Protein AF-A0A6G1U2V6-F1 (afdb_monomer_lite)

Organism: NCBI:txid165179

Secondary structure (DSSP, 8-state):
--HHHHHHHHHHHHHHHS---GGGTTTS--STTSTTEEEEEE-TTS-EEEEEETTS-EEEEEE-TTS-EEEEEEESSSEEEEEEETTEEEETTEEEEEEETTEEEEEETTEEEEEEPP--

Structure (mmCIF, N/CA/C/O backbone):
data_AF-A0A6G1U2V6-F1
#
_entry.id   AF-A0A6G1U2V6-F1
#
loop_
_atom_site.group_PDB
_atom_site.id
_atom_site.type_symbol
_atom_site.label_atom_id
_atom_site.label_alt_id
_atom_site.label_comp_id
_atom_site.label_asym_id
_atom_site.label_entity_id
_atom_site.label_seq_id
_atom_site.pdbx_PDB_ins_code
_atom_site.Cartn_x
_a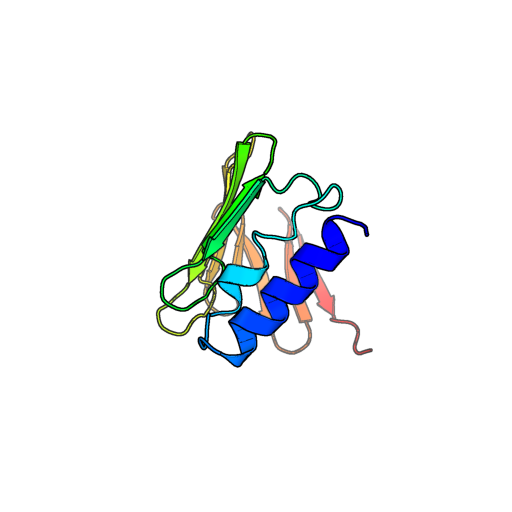tom_site.Cartn_y
_atom_site.Cartn_z
_atom_site.occupancy
_atom_site.B_iso_or_equiv
_atom_site.auth_seq_id
_atom_site.auth_comp_id
_atom_site.auth_asym_id
_atom_site.auth_atom_id
_atom_site.pdbx_PDB_model_num
ATOM 1 N N . MET A 1 1 ? -3.985 15.380 37.272 1.00 48.72 1 MET A N 1
ATOM 2 C CA . MET A 1 1 ? -4.027 14.083 36.556 1.00 48.72 1 MET A CA 1
ATOM 3 C C . MET A 1 1 ? -4.102 14.370 35.071 1.00 48.72 1 MET A C 1
ATOM 5 O O . MET A 1 1 ? -5.099 14.929 34.634 1.00 48.72 1 MET A O 1
ATOM 9 N N . ASN A 1 2 ? -3.036 14.073 34.329 1.00 47.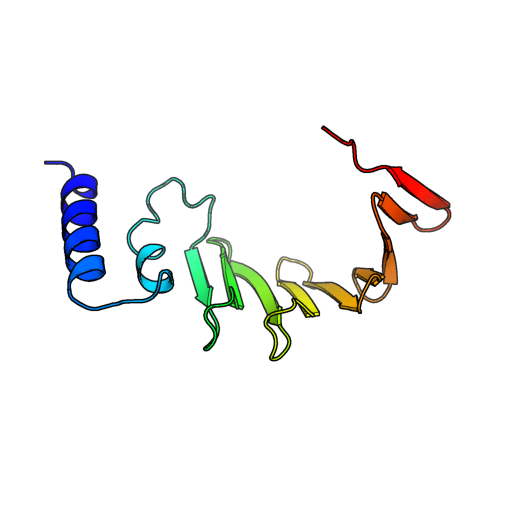78 2 ASN A N 1
ATOM 10 C CA . ASN A 1 2 ? -2.933 14.409 32.907 1.00 47.78 2 ASN A CA 1
ATOM 11 C C . ASN A 1 2 ? -4.068 13.738 32.123 1.00 47.78 2 ASN A C 1
ATOM 13 O O . ASN A 1 2 ? -4.366 12.565 32.360 1.00 47.78 2 ASN A O 1
ATOM 17 N N . ASN A 1 3 ? -4.700 14.471 31.202 1.00 51.81 3 ASN A N 1
ATOM 18 C CA . ASN A 1 3 ? -5.825 13.974 30.400 1.00 51.81 3 ASN A CA 1
ATOM 19 C C . ASN A 1 3 ? -5.501 12.645 29.690 1.00 51.81 3 ASN A C 1
ATOM 21 O O . ASN A 1 3 ? -6.370 11.783 29.591 1.00 51.81 3 ASN A O 1
ATOM 25 N N . CYS A 1 4 ? -4.239 12.424 29.308 1.00 42.94 4 CYS A N 1
ATOM 26 C CA . CYS A 1 4 ? -3.765 11.172 28.713 1.00 42.94 4 CYS A CA 1
ATOM 27 C C . CYS A 1 4 ? -3.895 9.962 29.659 1.00 42.94 4 CYS A C 1
ATOM 29 O O . CYS A 1 4 ? -4.239 8.870 29.217 1.00 42.94 4 CYS A O 1
ATOM 31 N N . ILE A 1 5 ? -3.702 10.148 30.972 1.00 51.00 5 ILE A N 1
ATOM 32 C CA . ILE A 1 5 ? -3.798 9.059 31.960 1.00 51.00 5 ILE A CA 1
ATOM 33 C C . ILE A 1 5 ? -5.262 8.628 32.126 1.00 51.00 5 ILE A C 1
ATOM 35 O O . ILE A 1 5 ? -5.552 7.437 32.137 1.00 51.00 5 ILE A O 1
ATOM 39 N N . ARG A 1 6 ? -6.213 9.575 32.171 1.00 57.09 6 ARG A N 1
ATOM 40 C CA . ARG A 1 6 ? -7.652 9.250 32.266 1.00 57.09 6 ARG A CA 1
ATOM 41 C C . ARG A 1 6 ? -8.171 8.532 31.013 1.00 57.0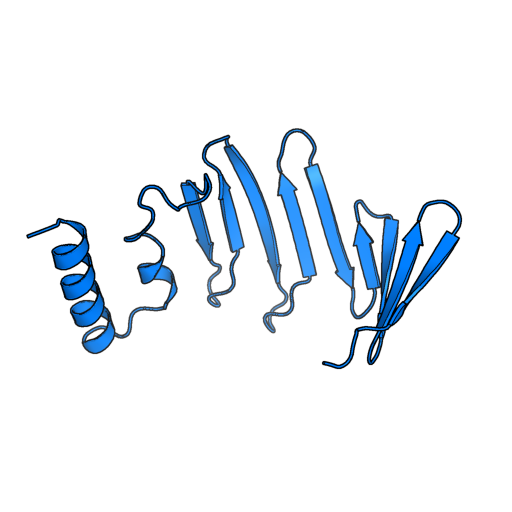9 6 ARG A C 1
ATOM 43 O O . ARG A 1 6 ? -8.972 7.612 31.148 1.00 57.09 6 ARG A O 1
ATOM 50 N N . LYS A 1 7 ? -7.685 8.903 29.820 1.00 53.69 7 LYS A N 1
ATOM 51 C CA . LYS A 1 7 ? -8.014 8.230 28.549 1.00 53.69 7 LYS A CA 1
ATOM 52 C C . LYS A 1 7 ? -7.519 6.776 28.516 1.00 53.69 7 LYS A C 1
ATOM 54 O O . LYS A 1 7 ? -8.262 5.893 28.098 1.00 53.69 7 LYS A O 1
ATOM 59 N N . ALA A 1 8 ? -6.310 6.513 29.019 1.00 50.91 8 ALA A N 1
ATOM 60 C CA . ALA A 1 8 ? -5.732 5.167 29.052 1.00 50.91 8 ALA A CA 1
ATOM 61 C C . ALA A 1 8 ? -6.540 4.186 29.926 1.00 50.91 8 ALA A C 1
ATOM 63 O O . ALA A 1 8 ? -6.787 3.053 29.514 1.00 50.91 8 ALA A O 1
ATOM 64 N N . PHE A 1 9 ? -7.023 4.628 31.093 1.00 60.03 9 PHE A N 1
ATOM 65 C CA . PHE A 1 9 ? -7.820 3.782 31.994 1.00 60.03 9 PHE A CA 1
ATOM 66 C C . PHE A 1 9 ? -9.198 3.408 31.426 1.00 60.03 9 PHE A C 1
ATOM 68 O O . PHE A 1 9 ? -9.633 2.268 31.579 1.00 60.03 9 PHE A O 1
ATOM 75 N N . ILE A 1 10 ? -9.866 4.332 30.729 1.00 60.38 10 ILE A N 1
ATOM 76 C CA . ILE A 1 10 ? -11.156 4.068 30.061 1.00 60.38 10 ILE A CA 1
ATOM 77 C C . ILE A 1 10 ? -10.983 3.034 28.936 1.00 60.38 10 ILE A C 1
ATOM 79 O O . ILE A 1 10 ? -11.836 2.171 28.741 1.00 60.38 10 ILE A O 1
ATOM 83 N N . CYS A 1 11 ? -9.847 3.081 28.238 1.00 50.84 11 CYS A N 1
ATOM 84 C CA . CYS A 1 11 ? -9.517 2.175 27.143 1.00 50.84 11 CYS A CA 1
ATOM 85 C C . CYS A 1 11 ? -9.353 0.718 27.615 1.00 50.84 11 CYS A C 1
ATOM 87 O O . CYS A 1 11 ? -9.961 -0.196 27.063 1.00 50.84 11 CYS A O 1
ATOM 89 N N . ILE A 1 12 ? -8.595 0.511 28.698 1.00 56.34 12 ILE A N 1
ATOM 90 C CA . ILE A 1 12 ? -8.355 -0.814 29.300 1.00 56.34 12 ILE A CA 1
ATOM 91 C C . ILE A 1 12 ? -9.665 -1.437 29.814 1.00 56.34 12 ILE A C 1
ATOM 93 O O . ILE A 1 12 ? -9.884 -2.644 29.680 1.00 56.34 12 ILE A O 1
ATOM 97 N N . TYR A 1 13 ? -10.564 -0.612 30.359 1.00 59.62 13 TYR A N 1
ATOM 98 C CA . TYR A 1 13 ? -11.884 -1.048 30.814 1.00 59.62 13 TYR A CA 1
ATOM 99 C C . TYR A 1 13 ? -12.762 -1.543 29.653 1.00 59.62 13 TYR A C 1
ATOM 101 O O . TYR A 1 13 ? -13.355 -2.614 29.750 1.00 59.62 13 TYR A O 1
ATOM 109 N N . LEU A 1 14 ? -12.793 -0.825 28.525 1.00 54.50 14 LEU A N 1
ATOM 110 C CA . LEU A 1 14 ? -13.589 -1.200 27.348 1.00 54.50 14 LEU A CA 1
ATOM 111 C C . LEU A 1 14 ? -13.060 -2.460 26.632 1.00 54.50 14 LEU A C 1
ATOM 113 O O . LEU A 1 14 ? -13.856 -3.253 26.127 1.00 54.50 14 LEU A O 1
ATOM 117 N N . MET A 1 15 ? -11.739 -2.686 26.634 1.00 56.06 15 MET A N 1
ATOM 118 C CA . MET A 1 15 ? -11.105 -3.880 26.044 1.00 56.06 15 MET A CA 1
ATOM 119 C C . MET A 1 15 ? -11.461 -5.179 26.771 1.00 56.06 15 MET A C 1
ATOM 121 O O . MET A 1 15 ? -11.589 -6.227 26.144 1.00 56.06 15 MET A O 1
ATOM 125 N N . THR A 1 16 ? -11.596 -5.121 28.094 1.00 53.22 16 THR A N 1
ATOM 126 C CA . THR A 1 16 ? -11.770 -6.316 28.933 1.00 53.22 16 THR A CA 1
ATOM 127 C C . THR A 1 16 ? -13.233 -6.693 29.146 1.00 53.22 16 THR A C 1
ATOM 129 O O . THR A 1 16 ? -13.514 -7.830 29.510 1.00 53.22 16 THR A O 1
ATOM 132 N N . THR A 1 17 ? -14.167 -5.770 28.888 1.00 54.19 17 THR A N 1
ATOM 133 C CA . THR A 1 17 ? -15.599 -5.959 29.173 1.00 54.19 17 THR A CA 1
ATOM 134 C C . THR A 1 17 ? -16.486 -6.092 27.931 1.00 54.19 17 THR A C 1
ATOM 136 O O . THR A 1 17 ? -17.538 -6.715 28.035 1.00 54.19 17 THR A O 1
ATOM 139 N N . TYR A 1 18 ? -16.079 -5.573 26.760 1.00 56.72 18 TYR A N 1
ATOM 140 C CA . TYR A 1 18 ? -16.954 -5.498 25.572 1.00 56.72 18 TYR A CA 1
ATOM 141 C C . TYR A 1 18 ? -16.401 -6.137 24.283 1.00 56.72 18 TYR A C 1
ATOM 143 O O . TYR A 1 18 ? -17.051 -6.034 23.246 1.00 56.72 18 TYR A O 1
ATOM 151 N N . SER A 1 19 ? -15.227 -6.786 24.309 1.00 52.25 19 SER A N 1
ATOM 152 C CA . SER A 1 19 ? -14.635 -7.465 23.132 1.00 52.25 19 SER A CA 1
ATOM 153 C C . SER A 1 19 ? -14.562 -6.588 21.866 1.00 52.25 19 SER A C 1
ATOM 155 O O . SER A 1 19 ? -14.848 -7.038 20.759 1.00 52.25 19 SER A O 1
ATOM 157 N N . ILE A 1 20 ? -14.199 -5.312 22.018 1.00 52.94 20 ILE A N 1
ATOM 158 C CA . ILE A 1 20 ? -14.111 -4.359 20.902 1.00 52.94 20 ILE A CA 1
ATOM 159 C C . ILE A 1 20 ? -12.802 -4.580 20.111 1.00 52.94 20 ILE A C 1
ATOM 161 O O . ILE A 1 20 ? -11.735 -4.729 20.705 1.00 52.94 20 ILE A O 1
ATOM 165 N N . SER A 1 21 ? -12.881 -4.575 18.770 1.00 54.62 21 SER A N 1
ATOM 166 C CA . SER A 1 21 ? -11.744 -4.704 17.832 1.00 54.62 21 SER A CA 1
ATOM 167 C C . SER A 1 21 ? -10.658 -3.628 18.041 1.00 54.62 21 SER A C 1
ATOM 169 O O . SER A 1 21 ? -10.958 -2.470 18.348 1.00 54.62 21 SER A O 1
ATOM 171 N N . LEU A 1 22 ? -9.388 -3.997 17.791 1.00 49.03 22 LEU A N 1
ATOM 172 C CA . LEU A 1 22 ? -8.174 -3.156 17.867 1.00 49.03 22 LEU A CA 1
ATOM 173 C C . LEU A 1 22 ? -8.305 -1.811 17.104 1.00 49.03 22 LEU A C 1
ATOM 175 O O . LEU A 1 22 ? -7.631 -0.833 17.431 1.00 49.03 22 LEU A O 1
ATOM 179 N N . LYS A 1 23 ? -9.233 -1.736 16.139 1.00 52.44 23 LYS A N 1
ATOM 180 C CA . LYS A 1 23 ? -9.681 -0.534 15.411 1.00 52.44 23 LYS A CA 1
ATOM 181 C C . LYS A 1 23 ? -10.133 0.638 16.274 1.00 52.44 23 LYS A C 1
ATOM 183 O O . LYS A 1 23 ? -9.921 1.787 15.893 1.00 52.44 23 LYS A O 1
ATOM 188 N N . ALA A 1 24 ? -10.796 0.374 17.399 1.00 44.94 24 ALA A N 1
ATOM 189 C CA . ALA A 1 24 ? -11.381 1.427 18.233 1.00 44.94 24 ALA A CA 1
ATOM 190 C C . ALA A 1 24 ? -10.328 2.158 19.088 1.00 44.94 24 ALA A C 1
ATOM 192 O O . ALA A 1 24 ? -10.586 3.240 19.615 1.00 44.94 24 ALA A O 1
ATOM 193 N N . LEU A 1 25 ? -9.127 1.579 19.196 1.00 48.84 25 LEU A N 1
ATOM 194 C CA . LEU A 1 25 ? -8.034 2.049 20.043 1.00 48.84 25 LEU A CA 1
ATOM 195 C C . LEU A 1 25 ? -7.230 3.193 19.401 1.00 48.84 25 LEU A C 1
ATOM 197 O O . LEU A 1 25 ? -6.830 4.135 20.085 1.00 48.84 25 LEU A O 1
ATOM 201 N N . ASN A 1 26 ? -7.025 3.145 18.080 1.00 51.75 26 ASN A N 1
ATOM 202 C CA . ASN A 1 26 ? -6.148 4.090 17.374 1.00 51.75 26 ASN A CA 1
ATOM 203 C C . ASN A 1 26 ? -6.713 5.520 17.275 1.00 51.75 26 ASN A C 1
ATOM 205 O O . ASN A 1 26 ? -5.961 6.458 17.034 1.00 51.75 26 ASN A O 1
ATOM 209 N N . TYR A 1 27 ? -8.014 5.716 17.511 1.00 48.00 27 TYR A N 1
ATOM 210 C CA . TYR A 1 27 ? -8.680 7.022 17.402 1.00 48.00 27 TYR A CA 1
ATOM 211 C C . TYR A 1 27 ? -8.607 7.873 18.684 1.00 48.00 27 TYR A C 1
ATOM 213 O O . TYR A 1 27 ? -8.806 9.084 18.635 1.00 48.00 27 TYR A O 1
ATOM 221 N N . CYS A 1 28 ? -8.319 7.273 19.846 1.00 46.50 28 CYS A N 1
ATOM 222 C CA . CYS A 1 28 ? -8.284 8.005 21.122 1.00 46.50 28 CYS A CA 1
ATOM 223 C C . CYS A 1 28 ? -6.908 8.648 21.421 1.00 46.50 28 CYS A C 1
ATOM 225 O O . CYS A 1 28 ? -6.806 9.497 22.310 1.00 46.50 28 CYS A O 1
ATOM 227 N N . PHE A 1 29 ? -5.871 8.247 20.667 1.00 50.69 29 PHE A N 1
ATOM 228 C CA . PHE A 1 29 ? -4.443 8.501 20.921 1.00 50.69 29 PHE A CA 1
ATOM 229 C C . PHE A 1 29 ? -3.724 9.359 19.863 1.00 50.69 29 PHE A C 1
ATOM 231 O O . PHE A 1 29 ? -2.504 9.506 19.944 1.00 50.69 29 PHE A O 1
ATOM 238 N N . LEU A 1 30 ? -4.431 9.950 18.891 1.00 53.72 30 LEU A N 1
ATOM 239 C CA . LEU A 1 30 ? -3.844 10.970 18.008 1.00 53.72 30 LEU A CA 1
ATOM 240 C C . LEU A 1 30 ? -3.669 12.293 18.787 1.00 53.72 30 LEU A C 1
ATOM 242 O O . LEU A 1 30 ? -4.372 13.270 18.550 1.00 53.72 30 LEU A O 1
ATOM 246 N N . ASP A 1 31 ? -2.751 12.289 19.755 1.00 54.97 31 ASP A N 1
ATOM 247 C CA . ASP A 1 31 ? -2.101 13.489 20.292 1.00 54.97 31 ASP A CA 1
ATOM 248 C C . ASP A 1 31 ? -0.953 13.905 19.316 1.00 54.97 31 ASP A C 1
ATOM 250 O O . ASP A 1 31 ? -0.761 13.252 18.285 1.00 54.97 31 ASP A O 1
ATOM 254 N N . ASP A 1 32 ? -0.184 14.969 19.614 1.00 48.59 32 ASP A N 1
ATOM 255 C CA . ASP A 1 32 ? 0.832 15.676 18.771 1.00 48.59 32 ASP A CA 1
ATOM 256 C C . ASP A 1 32 ? 1.886 14.812 18.017 1.00 48.59 32 ASP A C 1
ATOM 258 O O . ASP A 1 32 ? 2.699 15.317 17.244 1.00 48.59 32 ASP A O 1
ATOM 262 N N . PHE A 1 33 ? 1.883 13.492 18.207 1.00 51.91 33 PHE A N 1
ATOM 263 C CA . PHE A 1 33 ? 2.757 12.512 17.558 1.00 51.91 33 PHE A CA 1
ATOM 264 C C . PHE A 1 33 ? 2.141 11.805 16.344 1.00 51.91 33 PHE A C 1
ATOM 266 O O . PHE A 1 33 ? 2.760 10.895 15.787 1.00 51.91 33 PHE A O 1
ATOM 273 N N . SER A 1 34 ? 0.956 12.220 15.890 1.00 61.06 34 SER A N 1
ATOM 274 C CA . SER A 1 34 ? 0.267 11.619 14.739 1.00 61.06 34 SER A CA 1
ATOM 275 C C . SER A 1 34 ? 1.037 11.707 13.411 1.00 61.06 34 SER A C 1
ATOM 277 O O . SER A 1 34 ? 0.558 11.189 12.409 1.00 61.06 34 SER A O 1
ATOM 279 N N . LYS A 1 35 ? 2.220 12.345 13.359 1.00 64.00 35 LYS A N 1
ATOM 280 C CA . LYS A 1 35 ? 3.014 12.578 12.132 1.00 64.00 35 LYS A CA 1
ATOM 281 C C . LYS A 1 35 ? 2.168 13.171 10.997 1.00 64.00 35 LYS A C 1
ATOM 283 O O . LYS A 1 35 ? 2.370 12.865 9.825 1.00 64.00 35 LYS A O 1
ATOM 288 N N . GLY A 1 36 ? 1.195 14.005 11.360 1.00 71.12 36 GLY A N 1
ATOM 289 C CA . GLY A 1 36 ? 0.265 14.600 10.412 1.00 71.12 36 GLY A CA 1
ATOM 290 C C . GLY A 1 36 ? -0.820 13.650 9.909 1.00 71.12 36 GLY A C 1
ATOM 291 O O . GLY A 1 36 ? -1.385 13.932 8.862 1.00 71.12 36 GLY A O 1
ATOM 292 N N . ILE A 1 37 ? -1.117 12.545 10.597 1.00 78.00 37 ILE A N 1
ATOM 293 C CA . ILE A 1 37 ? -2.252 11.661 10.299 1.00 78.00 37 ILE A CA 1
ATOM 294 C C . ILE A 1 37 ? -3.500 12.211 10.991 1.00 78.00 37 ILE A C 1
ATOM 296 O O . ILE A 1 37 ? -3.532 12.356 12.213 1.00 78.00 37 ILE A O 1
ATOM 300 N N . SER A 1 38 ? -4.533 12.489 10.200 1.00 80.06 38 SER A N 1
ATOM 301 C CA . SER A 1 38 ? -5.833 12.966 10.676 1.00 80.06 38 SER A CA 1
ATOM 302 C C . SER A 1 38 ? -6.814 11.823 10.918 1.00 80.06 38 SER A C 1
ATOM 304 O O . SER A 1 38 ? -7.675 11.924 11.790 1.00 80.06 38 SER A O 1
ATOM 306 N N . LYS A 1 39 ? -6.713 10.738 10.139 1.00 78.19 39 LYS A N 1
ATOM 307 C CA . LYS A 1 39 ? -7.668 9.627 10.191 1.00 78.19 39 LYS A CA 1
ATOM 308 C C . LYS A 1 39 ? -7.040 8.314 9.750 1.00 78.19 39 LYS A C 1
ATOM 310 O O . LYS A 1 39 ? -6.266 8.284 8.798 1.00 78.19 39 LYS A O 1
ATOM 315 N N . ILE A 1 40 ? -7.453 7.227 10.391 1.00 77.38 40 ILE A N 1
ATOM 316 C CA . ILE A 1 40 ? -7.172 5.856 9.965 1.00 77.38 40 ILE A CA 1
ATOM 317 C C . ILE A 1 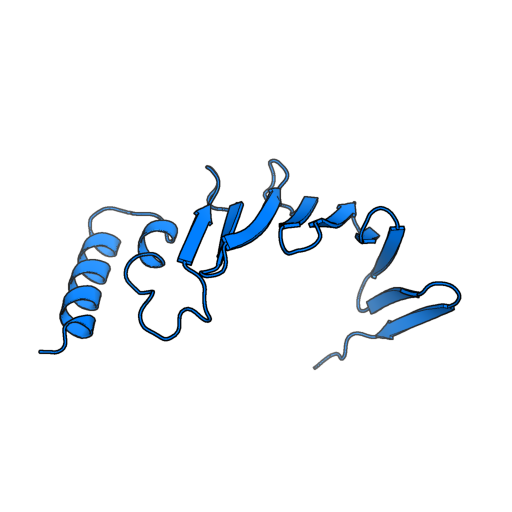40 ? -8.505 5.114 9.874 1.00 77.38 40 ILE A C 1
ATOM 319 O O . ILE A 1 40 ? -9.342 5.217 10.771 1.00 77.38 40 ILE A O 1
ATOM 323 N N . GLU A 1 41 ? -8.712 4.404 8.774 1.00 81.50 41 GLU A N 1
ATOM 324 C CA . GLU A 1 41 ? -9.923 3.656 8.459 1.00 81.50 41 GLU A CA 1
ATOM 325 C C . GLU A 1 41 ? -9.573 2.196 8.190 1.00 81.50 41 GLU A C 1
ATOM 327 O O . GLU A 1 41 ? -8.467 1.870 7.755 1.00 81.50 41 GLU A O 1
ATOM 332 N N . TYR A 1 42 ? -10.539 1.319 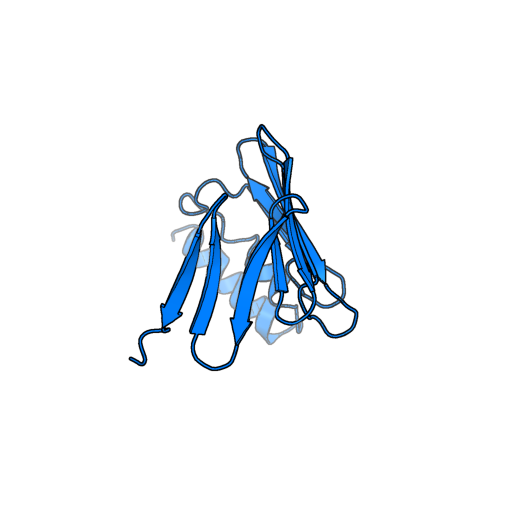8.434 1.00 80.50 42 TYR A N 1
ATOM 333 C CA . TYR A 1 42 ? -10.381 -0.114 8.253 1.00 80.50 42 TYR A CA 1
ATOM 334 C C . TYR A 1 42 ? -11.601 -0.718 7.546 1.00 80.50 42 TYR A C 1
ATOM 336 O O . TYR A 1 42 ? -12.692 -0.150 7.614 1.00 80.50 42 TYR A O 1
ATOM 344 N N . ASP A 1 43 ? -11.422 -1.846 6.860 1.00 80.56 43 ASP A N 1
ATOM 345 C CA . ASP A 1 43 ? -12.491 -2.578 6.166 1.00 80.56 43 ASP A CA 1
ATOM 346 C C . ASP A 1 43 ? -13.282 -3.494 7.116 1.00 80.56 43 ASP A C 1
ATOM 348 O O . ASP A 1 43 ? -13.006 -3.536 8.307 1.00 80.56 43 ASP A O 1
ATOM 352 N N . VAL A 1 44 ? -14.279 -4.237 6.633 1.00 81.56 44 VAL A N 1
ATOM 353 C CA . VAL A 1 44 ? -15.109 -5.125 7.479 1.00 81.56 44 VAL A CA 1
ATOM 354 C C . VAL A 1 44 ? -14.367 -6.341 8.052 1.00 81.56 44 VAL A C 1
ATOM 356 O O . VAL A 1 44 ? -14.876 -6.961 8.979 1.00 81.56 44 VAL A O 1
ATOM 359 N N . LEU A 1 45 ? -13.182 -6.663 7.528 1.00 81.69 45 LEU A N 1
ATOM 360 C CA . LEU A 1 45 ? -12.329 -7.781 7.953 1.00 81.69 45 LEU A CA 1
ATOM 361 C C . LEU A 1 45 ? -11.167 -7.325 8.847 1.00 81.69 45 LEU A C 1
ATOM 363 O O . LEU A 1 45 ? -10.254 -8.092 9.129 1.00 81.69 45 LEU A O 1
ATOM 367 N N . ASP A 1 46 ? -11.209 -6.074 9.296 1.00 78.75 46 ASP A N 1
ATOM 368 C CA . ASP A 1 46 ? -10.194 -5.442 10.132 1.00 78.75 46 ASP A CA 1
ATOM 369 C C . ASP A 1 46 ? -8.851 -5.131 9.452 1.00 78.75 46 ASP A C 1
ATOM 371 O O . ASP A 1 46 ? -7.901 -4.726 10.126 1.00 78.75 46 ASP A O 1
ATOM 375 N N . ASN A 1 47 ? -8.791 -5.148 8.118 1.00 79.69 47 ASN A N 1
ATOM 376 C CA . ASN A 1 47 ? -7.622 -4.664 7.385 1.00 79.69 47 ASN A CA 1
ATOM 377 C C . ASN A 1 47 ? -7.621 -3.134 7.285 1.00 79.69 47 ASN A C 1
ATOM 379 O O . ASN A 1 47 ? -8.670 -2.492 7.216 1.00 7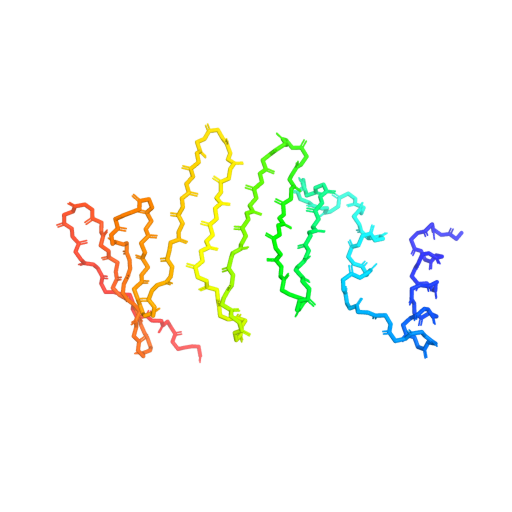9.69 47 ASN A O 1
ATOM 383 N N . LEU A 1 48 ? -6.430 -2.532 7.256 1.00 82.44 48 LEU A N 1
ATOM 384 C CA . LEU A 1 48 ? -6.238 -1.087 7.097 1.00 82.44 48 LEU A CA 1
ATOM 385 C C . LEU A 1 48 ? -6.756 -0.627 5.731 1.00 82.44 48 LEU A C 1
ATOM 387 O O . LEU A 1 48 ? -6.089 -0.854 4.739 1.00 82.44 48 LEU A O 1
ATOM 391 N N . SER A 1 49 ? -7.888 0.064 5.649 1.00 85.88 49 SER A N 1
ATOM 392 C CA . SER A 1 49 ? -8.472 0.464 4.362 1.00 85.88 49 SER A CA 1
ATOM 393 C C . SER A 1 49 ? -7.972 1.824 3.887 1.00 85.88 49 SER A C 1
ATOM 395 O O . SER A 1 49 ? -7.808 2.041 2.683 1.00 85.88 49 SER A O 1
ATOM 397 N N . SER A 1 50 ? -7.717 2.755 4.812 1.00 87.06 50 SER A N 1
ATOM 398 C CA . SER A 1 50 ? -7.291 4.105 4.453 1.00 87.06 50 SER A CA 1
ATOM 399 C C . SER A 1 50 ? -6.534 4.824 5.572 1.00 87.06 50 SER A C 1
ATOM 401 O O . SER A 1 50 ? -6.790 4.626 6.757 1.00 87.06 50 SER A O 1
ATOM 403 N N . ILE A 1 51 ? -5.604 5.696 5.186 1.00 84.94 51 ILE A N 1
ATOM 404 C CA . ILE A 1 51 ? -4.960 6.685 6.053 1.00 84.94 51 ILE A CA 1
ATOM 405 C C . ILE A 1 51 ? -5.163 8.052 5.410 1.00 84.94 51 ILE A C 1
ATOM 407 O O . ILE A 1 51 ? -4.825 8.241 4.245 1.00 84.94 51 ILE A O 1
ATOM 411 N N . THR A 1 52 ? -5.692 9.011 6.163 1.00 83.81 52 THR A N 1
ATOM 412 C CA . THR A 1 52 ? -5.812 10.414 5.750 1.00 83.81 52 THR A CA 1
ATOM 413 C C . THR A 1 52 ? -4.853 11.262 6.566 1.00 83.81 52 THR A C 1
ATOM 415 O O . THR A 1 52 ? -4.718 11.073 7.776 1.00 83.81 52 THR A O 1
ATOM 418 N N . PHE A 1 53 ? -4.201 12.205 5.902 1.00 84.44 53 PHE A N 1
ATOM 419 C CA . PHE A 1 53 ? -3.261 13.137 6.504 1.00 84.44 53 PHE A CA 1
ATOM 420 C C . PHE A 1 53 ? -3.901 14.523 6.696 1.00 84.44 53 PHE A C 1
ATOM 422 O O . PHE A 1 53 ? -4.908 14.862 6.073 1.00 84.44 53 PHE A O 1
ATOM 429 N N . ASN A 1 54 ? -3.325 15.347 7.569 1.00 83.31 54 ASN A N 1
ATOM 430 C CA . ASN A 1 54 ? -3.793 16.698 7.901 1.00 83.31 54 ASN A CA 1
ATOM 431 C C . ASN A 1 54 ? -3.772 17.639 6.688 1.00 83.31 54 ASN A C 1
ATOM 433 O O . ASN A 1 54 ? -4.544 18.588 6.629 1.00 83.31 54 ASN A O 1
ATOM 437 N N . ASN A 1 55 ? -2.905 17.366 5.713 1.00 83.44 55 ASN A N 1
ATOM 438 C CA . ASN A 1 55 ? -2.816 18.100 4.450 1.00 83.44 55 ASN A CA 1
ATOM 439 C C . ASN A 1 55 ? -3.846 17.638 3.397 1.00 83.44 55 ASN A C 1
ATOM 441 O O . ASN A 1 55 ? -3.787 18.085 2.256 1.00 83.44 55 ASN A O 1
ATOM 445 N N . GLY A 1 56 ? -4.762 16.732 3.755 1.00 84.31 56 GLY A N 1
ATOM 446 C CA . GLY A 1 56 ? -5.788 16.198 2.861 1.00 84.31 56 GLY A CA 1
ATOM 447 C C . GLY A 1 56 ? -5.323 15.041 1.976 1.00 84.31 56 GLY A C 1
ATOM 448 O O . GLY A 1 56 ? -6.159 14.426 1.317 1.00 84.31 56 GLY A O 1
ATOM 449 N N . PHE A 1 57 ? -4.031 14.696 1.981 1.00 89.81 57 PHE A N 1
ATOM 450 C CA . PHE A 1 57 ? -3.548 13.527 1.251 1.00 89.81 57 PHE A CA 1
ATOM 451 C C . PHE A 1 57 ? -4.106 12.250 1.864 1.00 89.81 57 PHE A C 1
ATOM 453 O O . PHE A 1 57 ? -4.379 12.173 3.068 1.00 89.81 57 PHE A O 1
ATOM 460 N N . LYS A 1 58 ? -4.257 11.226 1.033 1.00 90.25 58 LYS A N 1
ATOM 461 C CA . LYS A 1 58 ? -4.817 9.947 1.445 1.00 90.25 58 LYS A CA 1
ATOM 462 C C . LYS A 1 58 ? -4.000 8.798 0.882 1.00 90.25 58 LYS A C 1
ATOM 464 O O . LYS A 1 58 ? -3.504 8.848 -0.234 1.00 90.25 58 LYS A O 1
ATOM 469 N N . THR A 1 59 ? -3.854 7.742 1.667 1.00 88.94 59 THR A N 1
ATOM 470 C CA . THR A 1 59 ? -3.415 6.440 1.172 1.00 88.94 59 THR A CA 1
ATOM 471 C C . THR A 1 59 ? -4.546 5.446 1.352 1.00 88.94 59 THR A C 1
ATOM 473 O O . THR A 1 59 ? -5.088 5.341 2.448 1.00 88.94 59 THR A O 1
ATOM 476 N N . LYS A 1 60 ? -4.918 4.735 0.290 1.00 92.25 60 LYS A N 1
ATOM 477 C CA . LYS A 1 60 ? -5.927 3.671 0.313 1.00 92.25 60 LYS A CA 1
ATOM 478 C C . LYS A 1 60 ? -5.270 2.327 0.065 1.00 92.25 60 LYS A C 1
ATOM 480 O O . LYS A 1 60 ? -4.288 2.246 -0.674 1.00 92.25 60 LYS A O 1
ATOM 485 N N . TYR A 1 61 ? -5.865 1.287 0.621 1.00 90.44 61 TYR A N 1
ATOM 486 C CA . TYR A 1 61 ? -5.418 -0.085 0.452 1.00 90.44 61 TYR A CA 1
ATOM 487 C C . TYR A 1 61 ? -6.590 -0.959 0.016 1.00 90.44 61 TYR A C 1
ATOM 489 O O . TYR A 1 61 ? -7.722 -0.774 0.461 1.00 90.44 61 TYR A O 1
ATOM 497 N N . VAL A 1 62 ? -6.304 -1.906 -0.870 1.00 93.31 62 VAL A N 1
ATOM 498 C CA . VAL A 1 62 ? -7.261 -2.899 -1.360 1.00 93.31 62 VAL A CA 1
ATOM 499 C C . VAL A 1 62 ? -6.699 -4.277 -1.065 1.00 93.31 62 VAL A C 1
ATOM 501 O O . VAL A 1 62 ? -5.520 -4.531 -1.330 1.00 93.31 62 VAL A O 1
ATOM 504 N N . TYR A 1 63 ? -7.550 -5.155 -0.550 1.00 91.75 63 TYR A N 1
ATOM 505 C CA . TYR A 1 63 ? -7.212 -6.523 -0.182 1.00 91.75 63 TYR A CA 1
ATOM 506 C C . TYR A 1 63 ? -8.101 -7.509 -0.936 1.00 91.75 63 TYR A C 1
ATOM 508 O O . TYR A 1 63 ? -9.191 -7.152 -1.389 1.00 91.75 63 TYR A O 1
ATOM 516 N N . ASP A 1 64 ? -7.628 -8.742 -1.075 1.00 90.94 64 ASP A N 1
ATOM 517 C CA . ASP A 1 64 ? -8.469 -9.864 -1.469 1.00 90.94 64 ASP A CA 1
ATOM 518 C C . ASP A 1 64 ? -9.318 -10.366 -0.285 1.00 90.94 64 ASP A C 1
ATOM 520 O O . ASP A 1 64 ? -9.195 -9.902 0.851 1.00 90.94 64 ASP A O 1
ATOM 524 N N . ALA A 1 65 ? -10.188 -11.344 -0.545 1.00 88.75 65 ALA A N 1
ATOM 525 C CA . ALA A 1 65 ? -11.026 -11.950 0.490 1.00 88.75 65 ALA A CA 1
ATOM 526 C C . ALA A 1 65 ? -10.228 -12.727 1.559 1.00 88.75 65 ALA A C 1
ATOM 528 O O . ALA A 1 65 ? -10.768 -13.020 2.622 1.00 88.75 65 ALA A O 1
ATOM 529 N N . GLY A 1 66 ? -8.967 -13.072 1.280 1.00 87.94 66 GLY A N 1
ATOM 530 C CA . GLY A 1 66 ? -8.050 -13.722 2.215 1.00 87.94 66 GLY A CA 1
ATOM 531 C C . GLY A 1 66 ? -7.217 -12.743 3.051 1.00 87.94 66 GLY A C 1
ATOM 532 O O . GLY A 1 66 ? -6.451 -13.190 3.899 1.00 87.94 66 GLY A O 1
ATOM 533 N N . GLY A 1 67 ? -7.353 -11.428 2.835 1.00 85.31 67 GLY A N 1
ATOM 534 C CA . GLY A 1 67 ? -6.574 -10.393 3.521 1.00 85.31 67 GLY A CA 1
ATOM 535 C C . GLY A 1 67 ? -5.204 -10.107 2.894 1.00 85.31 67 GLY A C 1
ATOM 536 O O . GLY A 1 67 ? -4.416 -9.348 3.462 1.00 85.31 67 GLY A O 1
ATOM 537 N N . SER A 1 68 ? -4.898 -10.659 1.717 1.00 89.31 68 SER A N 1
ATOM 538 C CA . SER A 1 68 ? -3.678 -10.318 0.982 1.00 89.31 68 SER A CA 1
ATOM 539 C C . SER A 1 68 ? -3.848 -8.967 0.301 1.00 89.31 68 SER A C 1
ATOM 541 O O . SER A 1 68 ? -4.856 -8.692 -0.347 1.00 89.31 68 SER A O 1
ATOM 543 N N . LYS A 1 69 ? -2.847 -8.099 0.430 1.00 91.06 69 LYS A N 1
ATOM 544 C CA . LYS A 1 69 ? -2.871 -6.762 -0.169 1.00 91.06 69 LYS A CA 1
ATOM 545 C C . LYS A 1 69 ? -2.707 -6.855 -1.687 1.00 91.06 69 LYS A C 1
ATOM 547 O O . LYS A 1 69 ? -1.690 -7.351 -2.156 1.00 91.06 69 LYS A O 1
ATOM 552 N N . LEU A 1 70 ? -3.664 -6.298 -2.424 1.00 94.94 70 LEU A N 1
ATOM 553 C CA . LEU A 1 70 ? -3.679 -6.243 -3.888 1.00 94.94 70 LEU A CA 1
ATOM 554 C C . LEU A 1 70 ? -3.197 -4.899 -4.430 1.00 94.94 70 LEU A C 1
ATOM 556 O O . LEU A 1 70 ? -2.537 -4.849 -5.464 1.00 94.94 70 LEU A O 1
ATOM 560 N N . ARG A 1 71 ? -3.519 -3.793 -3.749 1.00 95.94 71 ARG A N 1
ATOM 561 C CA . ARG A 1 71 ? -3.206 -2.448 -4.248 1.00 95.94 71 ARG A CA 1
ATOM 562 C C . ARG A 1 71 ? -3.015 -1.442 -3.126 1.00 95.94 71 ARG A C 1
ATOM 564 O O . ARG A 1 71 ? -3.743 -1.466 -2.136 1.00 95.94 71 ARG A O 1
ATOM 571 N N . THR A 1 72 ? -2.090 -0.513 -3.338 1.00 94.81 72 THR A N 1
ATOM 572 C CA . THR A 1 72 ? -1.971 0.740 -2.585 1.00 94.81 72 THR A CA 1
ATOM 573 C C . THR A 1 72 ? -2.196 1.914 -3.534 1.00 94.81 72 THR A C 1
ATOM 575 O O . THR A 1 72 ? -1.679 1.915 -4.648 1.00 94.81 72 THR A O 1
ATOM 578 N N . ILE A 1 73 ? -2.956 2.918 -3.106 1.00 95.19 73 ILE A N 1
ATOM 579 C CA . ILE A 1 73 ? -3.204 4.147 -3.869 1.00 95.19 73 ILE A CA 1
ATOM 580 C C . ILE A 1 73 ? -2.781 5.323 -3.000 1.00 95.19 73 ILE A C 1
ATOM 582 O O . ILE A 1 73 ? -3.332 5.505 -1.917 1.00 95.19 73 ILE A O 1
ATOM 586 N N . HIS A 1 74 ? -1.824 6.115 -3.467 1.00 92.88 74 HIS A N 1
ATOM 587 C CA . HIS A 1 74 ? -1.352 7.325 -2.806 1.00 92.88 74 HIS A CA 1
ATOM 588 C C . HIS A 1 74 ? -1.937 8.545 -3.516 1.00 92.88 74 HIS A C 1
ATOM 590 O O . HIS A 1 74 ? -1.479 8.930 -4.586 1.00 92.88 74 HIS A O 1
ATOM 596 N N . GLU A 1 75 ? -2.959 9.144 -2.917 1.00 91.69 75 GLU A N 1
ATOM 597 C CA . GLU A 1 75 ? -3.647 10.347 -3.385 1.00 91.69 75 GLU A CA 1
ATOM 598 C C . GLU A 1 75 ? -2.993 11.572 -2.725 1.00 91.69 75 GLU A C 1
ATOM 600 O O . GLU A 1 75 ? -3.373 11.982 -1.625 1.00 91.69 75 GLU A O 1
ATOM 605 N N . ALA A 1 76 ? -1.959 12.118 -3.369 1.00 89.06 76 ALA A N 1
ATOM 606 C CA . ALA A 1 76 ? -1.294 13.357 -2.964 1.00 89.06 76 ALA A CA 1
ATOM 607 C C . ALA A 1 76 ? -1.511 14.451 -4.030 1.00 89.06 76 ALA A C 1
ATOM 609 O O . ALA A 1 76 ? -2.604 14.568 -4.578 1.00 89.06 76 ALA A O 1
ATOM 610 N N . LEU A 1 77 ? -0.485 15.252 -4.350 1.00 89.94 77 LEU A N 1
ATOM 611 C CA . LEU A 1 77 ? -0.527 16.182 -5.493 1.00 89.94 77 LEU A CA 1
ATOM 612 C C . LEU A 1 77 ? -0.659 15.441 -6.831 1.00 89.94 77 LEU A C 1
ATOM 614 O O . LEU A 1 77 ? -1.340 15.902 -7.742 1.00 89.94 77 LEU A O 1
ATOM 618 N N . THR A 1 78 ? -0.018 14.280 -6.927 1.00 90.69 78 THR A N 1
ATOM 619 C CA . THR A 1 78 ? -0.220 13.298 -7.989 1.00 90.69 78 THR A CA 1
ATOM 620 C C . THR A 1 78 ? -0.739 12.014 -7.363 1.00 90.69 78 THR A C 1
ATOM 622 O O . THR A 1 78 ? -0.426 11.702 -6.210 1.00 90.69 78 THR A O 1
ATOM 625 N N . THR A 1 79 ? -1.564 11.284 -8.112 1.00 92.06 79 THR A N 1
ATOM 626 C CA . THR A 1 79 ? -2.025 9.966 -7.677 1.00 92.06 79 THR A CA 1
ATOM 627 C C . THR A 1 79 ? -1.058 8.918 -8.184 1.00 92.06 79 THR A C 1
ATOM 629 O O . THR A 1 79 ? -0.927 8.764 -9.396 1.00 92.06 79 THR A O 1
ATOM 632 N N . ASN A 1 80 ? -0.430 8.198 -7.258 1.00 93.94 80 ASN A N 1
ATOM 633 C CA . ASN A 1 80 ? 0.432 7.070 -7.582 1.00 93.94 80 ASN A CA 1
ATOM 634 C C . ASN A 1 80 ? -0.219 5.770 -7.109 1.00 93.94 80 ASN A C 1
ATOM 636 O O . ASN A 1 80 ? -0.930 5.738 -6.100 1.00 93.94 80 ASN A O 1
ATOM 640 N N . THR A 1 81 ? 0.037 4.685 -7.820 1.00 95.81 81 THR A N 1
ATOM 641 C CA . THR A 1 81 ? -0.530 3.365 -7.544 1.00 95.81 81 THR A CA 1
ATOM 642 C C . THR A 1 81 ? 0.568 2.324 -7.436 1.00 95.81 81 THR A C 1
ATOM 644 O O . THR A 1 81 ? 1.564 2.364 -8.154 1.00 95.81 81 THR A O 1
ATOM 647 N N . THR A 1 82 ? 0.393 1.379 -6.520 1.00 95.31 82 THR A N 1
ATOM 648 C CA . THR A 1 82 ? 1.245 0.199 -6.411 1.00 95.31 82 THR A CA 1
ATOM 649 C C . THR A 1 82 ? 0.369 -1.037 -6.429 1.00 95.31 82 THR A C 1
ATOM 651 O O . THR A 1 82 ? -0.422 -1.236 -5.508 1.00 95.31 82 THR A O 1
ATOM 654 N N . ASP A 1 83 ? 0.512 -1.855 -7.463 1.00 96.44 83 ASP A N 1
ATOM 655 C CA . ASP A 1 83 ? -0.200 -3.117 -7.632 1.00 96.44 83 ASP A CA 1
ATOM 656 C C . ASP A 1 83 ? 0.685 -4.286 -7.219 1.00 96.44 83 ASP A C 1
ATOM 658 O O . ASP A 1 83 ? 1.841 -4.382 -7.635 1.00 96.44 83 ASP A O 1
ATOM 662 N N . TYR A 1 84 ? 0.122 -5.186 -6.420 1.00 94.94 84 TYR A N 1
ATOM 663 C CA . TYR A 1 84 ? 0.757 -6.421 -5.977 1.00 94.94 84 TYR A CA 1
ATOM 664 C C . TYR A 1 84 ? 0.057 -7.590 -6.669 1.00 94.94 84 TYR A C 1
ATOM 666 O O . TYR A 1 84 ? -1.114 -7.867 -6.409 1.00 94.94 84 TYR A O 1
ATOM 674 N N . ILE A 1 85 ? 0.767 -8.261 -7.575 1.00 93.56 85 ILE A N 1
ATOM 675 C CA . ILE A 1 85 ? 0.248 -9.385 -8.360 1.00 93.56 85 ILE A CA 1
ATOM 676 C C . ILE A 1 85 ? 1.165 -10.580 -8.113 1.00 93.56 85 ILE A C 1
ATOM 678 O O . ILE A 1 85 ? 2.169 -10.766 -8.801 1.00 93.56 85 ILE A O 1
ATOM 682 N N . GLY A 1 86 ? 0.832 -11.364 -7.086 1.00 91.81 86 GLY A N 1
ATOM 683 C CA . GLY A 1 86 ? 1.724 -12.403 -6.573 1.00 91.81 86 GLY A CA 1
ATOM 684 C C . GLY A 1 86 ? 3.070 -11.797 -6.172 1.00 91.81 86 GLY A C 1
ATOM 685 O O . GLY A 1 86 ? 3.121 -10.842 -5.400 1.00 91.81 86 GLY A O 1
ATOM 686 N N . ASP A 1 87 ? 4.143 -12.314 -6.761 1.00 93.38 87 ASP A N 1
ATOM 687 C CA . ASP A 1 87 ? 5.514 -11.867 -6.510 1.00 93.38 87 ASP A CA 1
ATOM 688 C C . ASP A 1 87 ? 5.917 -10.598 -7.286 1.00 93.38 87 ASP A C 1
ATOM 690 O O . ASP A 1 87 ? 7.002 -10.044 -7.084 1.00 93.38 87 ASP A O 1
ATOM 694 N N . PHE A 1 88 ? 5.059 -10.109 -8.184 1.00 93.88 88 PHE A N 1
ATOM 695 C CA . PHE A 1 88 ? 5.324 -8.925 -8.996 1.00 93.88 88 PHE A CA 1
ATOM 696 C C . PHE A 1 88 ? 4.731 -7.667 -8.362 1.00 93.88 88 PHE A C 1
ATOM 698 O O . PHE A 1 88 ? 3.588 -7.652 -7.903 1.00 93.88 88 PHE A O 1
ATOM 705 N N . ILE A 1 89 ? 5.502 -6.581 -8.395 1.00 94.44 89 ILE A N 1
ATOM 706 C CA . ILE A 1 89 ? 5.084 -5.258 -7.935 1.00 94.44 89 ILE A CA 1
ATOM 707 C C . ILE A 1 89 ? 5.164 -4.288 -9.099 1.00 94.44 89 ILE A C 1
ATOM 709 O O . ILE A 1 89 ? 6.241 -4.071 -9.664 1.00 94.44 89 ILE A O 1
ATOM 713 N N . PHE A 1 90 ? 4.035 -3.661 -9.403 1.00 94.62 90 PHE A N 1
ATOM 714 C CA . PHE A 1 90 ? 3.945 -2.605 -10.398 1.00 94.62 90 PHE A CA 1
ATOM 715 C C . PHE A 1 90 ? 3.744 -1.267 -9.701 1.00 94.62 90 PHE A C 1
ATOM 717 O O . PHE A 1 90 ? 2.899 -1.153 -8.822 1.00 94.62 90 PHE A O 1
ATOM 724 N N . GLU A 1 91 ? 4.510 -0.258 -10.092 1.00 94.88 91 GLU A N 1
ATOM 725 C CA . GLU A 1 91 ? 4.339 1.126 -9.651 1.00 94.88 91 GLU A CA 1
ATOM 726 C C . GLU A 1 91 ? 3.873 1.934 -10.869 1.00 94.88 91 GLU A C 1
ATOM 728 O O . GLU A 1 91 ? 4.505 1.903 -11.926 1.00 94.88 91 GLU A O 1
ATOM 733 N N . ASP A 1 92 ? 2.709 2.576 -10.758 1.00 93.88 92 ASP A N 1
ATOM 734 C CA . ASP A 1 92 ? 2.059 3.341 -11.832 1.00 93.88 92 ASP A CA 1
ATOM 735 C C . ASP A 1 92 ? 1.917 2.556 -13.147 1.00 93.88 92 ASP A C 1
ATOM 737 O O . ASP A 1 92 ? 2.184 3.048 -14.247 1.00 93.88 92 ASP A O 1
ATOM 741 N N . GLY A 1 93 ? 1.520 1.285 -13.019 1.00 91.62 93 GLY A N 1
ATOM 742 C CA . GLY A 1 93 ? 1.323 0.360 -14.136 1.00 91.62 93 GLY A CA 1
ATOM 743 C C . GLY A 1 93 ? 2.612 -0.184 -14.764 1.00 91.62 93 GLY A C 1
ATOM 744 O O . GLY A 1 93 ? 2.541 -0.951 -15.722 1.00 91.62 93 GLY A O 1
ATOM 745 N N . LYS A 1 94 ? 3.792 0.171 -14.244 1.00 92.81 94 LYS A N 1
ATOM 746 C CA . LYS A 1 94 ? 5.089 -0.323 -14.728 1.00 92.81 94 LYS A CA 1
ATOM 747 C C . LYS A 1 94 ? 5.670 -1.332 -13.755 1.00 92.81 94 LYS A C 1
ATOM 749 O O . LYS A 1 94 ? 5.648 -1.102 -12.551 1.00 92.81 94 LYS A O 1
ATOM 754 N N . LEU A 1 95 ? 6.219 -2.432 -14.270 1.00 92.31 95 LEU A N 1
ATOM 755 C CA . LEU A 1 95 ? 6.902 -3.415 -13.432 1.00 92.31 95 LEU A CA 1
ATOM 756 C C . LEU A 1 95 ? 8.074 -2.731 -12.720 1.00 92.31 95 LEU A C 1
ATOM 758 O O . LEU A 1 95 ? 9.013 -2.285 -13.373 1.00 92.31 95 LEU A O 1
ATOM 762 N N . SER A 1 96 ? 7.997 -2.657 -11.395 1.00 92.44 96 SER A N 1
ATOM 763 C CA . SER A 1 96 ? 9.012 -2.035 -10.545 1.00 92.44 96 SER A CA 1
ATOM 764 C C . SER A 1 96 ? 9.857 -3.101 -9.862 1.00 92.44 96 SER A C 1
ATOM 766 O O . SER A 1 96 ? 11.082 -2.987 -9.821 1.00 92.44 96 SER A O 1
ATOM 768 N N . LYS A 1 97 ? 9.233 -4.172 -9.341 1.00 93.00 97 LYS A N 1
ATOM 769 C CA . LYS A 1 97 ? 9.950 -5.216 -8.591 1.00 93.00 97 LYS A CA 1
ATOM 770 C C . LYS A 1 97 ? 9.411 -6.615 -8.864 1.00 93.00 97 LYS A C 1
ATOM 772 O O . LYS A 1 97 ? 8.224 -6.796 -9.110 1.00 93.00 97 LYS A O 1
ATOM 777 N N . TYR A 1 98 ? 10.295 -7.599 -8.750 1.00 92.94 98 TYR A N 1
ATOM 778 C CA . TYR A 1 98 ? 9.958 -9.018 -8.658 1.00 92.94 98 TYR A CA 1
ATOM 779 C C . TYR A 1 98 ? 10.575 -9.580 -7.379 1.00 92.94 98 TYR A C 1
ATOM 781 O O . TYR A 1 98 ? 11.788 -9.487 -7.188 1.00 92.94 98 TYR A O 1
ATOM 789 N N . GLN A 1 99 ? 9.747 -10.103 -6.483 1.00 91.12 99 GLN A N 1
ATOM 790 C CA . GLN A 1 99 ? 10.167 -10.681 -5.212 1.00 91.12 99 GLN A CA 1
ATOM 791 C C . GLN A 1 99 ? 10.365 -12.188 -5.356 1.00 91.12 99 GLN A C 1
ATOM 793 O O . GLN A 1 99 ? 9.690 -12.844 -6.132 1.00 91.12 99 GLN A O 1
ATOM 798 N N . PHE A 1 100 ? 11.318 -12.747 -4.627 1.00 89.44 100 PHE A N 1
ATOM 799 C CA . PHE A 1 100 ? 11.502 -14.192 -4.546 1.00 89.44 100 PHE A CA 1
ATOM 800 C C . PHE A 1 100 ? 12.162 -14.532 -3.212 1.00 89.44 100 PHE A C 1
ATOM 802 O O . PHE A 1 100 ? 12.483 -13.652 -2.405 1.00 89.44 100 PHE A O 1
ATOM 809 N N . GLU A 1 101 ? 12.350 -15.818 -2.944 1.00 86.88 101 GLU A N 1
ATOM 810 C CA . GLU A 1 101 ? 12.854 -16.267 -1.653 1.00 86.88 101 GLU A CA 1
ATOM 811 C C . GLU A 1 101 ? 14.222 -15.636 -1.326 1.00 86.88 101 GLU A C 1
ATOM 813 O O . GLU A 1 101 ? 15.215 -15.804 -2.035 1.00 86.88 101 GLU A O 1
ATOM 818 N N . GLY A 1 102 ? 14.253 -14.840 -0.253 1.00 81.00 102 GLY A N 1
ATOM 819 C CA . GLY A 1 102 ? 15.461 -14.185 0.252 1.00 81.00 102 GLY A CA 1
ATOM 820 C C . GLY A 1 102 ? 15.913 -12.911 -0.478 1.00 81.00 102 GLY A C 1
ATOM 821 O O . GLY A 1 102 ? 16.939 -12.343 -0.093 1.00 81.00 102 GLY A O 1
ATOM 822 N N . SER A 1 103 ? 15.206 -12.418 -1.506 1.00 89.50 103 SER A N 1
ATOM 823 C CA . SER A 1 103 ? 15.673 -11.262 -2.297 1.00 89.50 103 SER A CA 1
ATOM 824 C C . SER A 1 103 ? 14.579 -10.652 -3.201 1.00 89.50 103 SER A C 1
ATOM 826 O O . SER A 1 103 ? 13.425 -11.069 -3.189 1.00 89.50 103 SER A O 1
ATOM 828 N N . TYR A 1 104 ? 14.919 -9.595 -3.944 1.00 91.06 104 TYR A N 1
ATOM 829 C CA . TYR A 1 104 ? 14.094 -9.050 -5.020 1.00 91.06 104 TYR A CA 1
ATOM 830 C C . TYR A 1 104 ? 14.960 -8.482 -6.153 1.00 91.06 104 TYR A C 1
ATOM 832 O O . TYR A 1 104 ? 16.096 -8.046 -5.936 1.00 91.06 104 TYR A O 1
ATOM 840 N N . CYS A 1 105 ? 14.397 -8.460 -7.357 1.00 90.12 105 CYS A N 1
ATOM 841 C CA . CYS A 1 105 ? 14.888 -7.687 -8.493 1.00 90.12 105 CYS A CA 1
ATOM 842 C C . CYS A 1 105 ? 14.141 -6.351 -8.532 1.00 90.12 105 CYS A C 1
ATOM 844 O O . CYS A 1 105 ? 12.917 -6.355 -8.398 1.00 90.12 105 CYS A O 1
ATOM 846 N N . SER A 1 106 ? 14.828 -5.231 -8.752 1.00 92.00 106 SER A N 1
ATOM 847 C CA . SER A 1 106 ? 14.191 -3.962 -9.126 1.00 92.00 106 SER A CA 1
ATOM 848 C C . SER A 1 106 ? 14.505 -3.603 -10.572 1.00 92.00 106 SER A C 1
ATOM 850 O O . SER A 1 106 ? 15.593 -3.897 -11.071 1.00 92.00 106 SER A O 1
ATOM 852 N N . PHE A 1 107 ? 13.547 -2.967 -11.235 1.00 88.25 107 PHE A N 1
ATOM 853 C CA . PHE A 1 107 ? 13.620 -2.578 -12.634 1.00 88.25 107 PHE A CA 1
ATOM 854 C C . PHE A 1 107 ? 13.509 -1.060 -12.721 1.00 88.25 107 PHE A C 1
ATOM 856 O O . PHE A 1 107 ? 12.418 -0.497 -12.752 1.00 88.25 107 PHE A O 1
ATOM 863 N N . ASP A 1 108 ? 14.658 -0.393 -12.751 1.00 84.56 108 ASP A N 1
ATOM 864 C CA . ASP A 1 108 ? 14.708 1.018 -13.117 1.00 84.56 108 ASP A CA 1
ATOM 865 C C . ASP A 1 108 ? 14.798 1.121 -14.637 1.00 84.56 108 ASP A C 1
ATOM 867 O O . ASP A 1 108 ? 15.259 0.189 -15.291 1.00 84.56 108 ASP A O 1
ATOM 871 N N . SER A 1 109 ? 14.385 2.265 -15.189 1.00 69.94 109 SER A N 1
ATOM 872 C CA . SER A 1 109 ? 14.128 2.529 -16.620 1.00 69.94 109 SER A CA 1
ATOM 873 C C . SER A 1 109 ? 15.100 1.979 -17.680 1.00 69.94 109 SER A C 1
ATOM 875 O O . SER A 1 109 ? 14.719 2.001 -18.841 1.00 69.94 109 SER A O 1
ATOM 877 N N . ASN A 1 110 ? 16.289 1.470 -17.335 1.00 72.50 110 ASN A N 1
ATOM 878 C CA . ASN A 1 110 ? 17.178 0.713 -18.228 1.00 72.50 110 ASN A CA 1
ATOM 879 C C . ASN A 1 110 ? 18.088 -0.313 -17.511 1.00 72.50 110 ASN A C 1
ATOM 881 O O . ASN A 1 110 ? 19.082 -0.759 -18.083 1.00 72.50 110 ASN A O 1
ATOM 885 N N . LEU A 1 111 ? 17.818 -0.673 -16.251 1.00 76.38 111 LEU A N 1
ATOM 886 C CA . LEU A 1 111 ? 18.699 -1.561 -15.491 1.00 76.38 111 LEU A CA 1
ATOM 887 C C . LEU A 1 111 ? 17.924 -2.414 -14.486 1.00 76.38 111 LEU A C 1
ATOM 889 O O . LEU A 1 111 ? 17.213 -1.893 -13.628 1.00 76.38 111 LEU A O 1
ATOM 893 N N . ALA A 1 112 ? 18.144 -3.728 -14.552 1.00 82.81 112 ALA A N 1
ATOM 894 C CA . ALA A 1 112 ? 17.721 -4.656 -13.515 1.00 82.81 112 ALA A CA 1
ATOM 895 C C . ALA A 1 112 ? 18.791 -4.730 -12.415 1.00 82.81 112 ALA A C 1
ATOM 897 O O . ALA A 1 112 ? 19.969 -4.965 -12.701 1.00 82.81 112 ALA A O 1
ATOM 898 N N . ARG A 1 113 ? 18.394 -4.537 -11.154 1.00 86.06 113 ARG A N 1
ATOM 899 C CA . ARG A 1 113 ? 19.282 -4.644 -9.987 1.00 86.06 113 ARG A CA 1
ATOM 900 C C . ARG A 1 113 ? 18.813 -5.757 -9.063 1.00 86.06 113 ARG A C 1
ATOM 902 O O . ARG A 1 113 ? 17.634 -5.850 -8.736 1.00 86.06 113 ARG A O 1
ATOM 909 N N . MET A 1 114 ? 19.757 -6.580 -8.617 1.00 88.12 114 MET A N 1
ATOM 910 C CA . MET A 1 114 ? 19.513 -7.642 -7.643 1.00 88.12 114 MET A CA 1
ATOM 911 C C . MET A 1 114 ? 19.803 -7.135 -6.235 1.00 88.12 114 MET A C 1
ATOM 913 O O . MET A 1 114 ? 20.914 -6.685 -5.954 1.00 88.12 114 MET A O 1
ATOM 917 N N . HIS A 1 115 ? 18.835 -7.268 -5.333 1.00 84.31 115 HIS A N 1
ATOM 918 C CA . HIS A 1 115 ? 18.973 -6.857 -3.941 1.00 84.31 115 HIS A CA 1
ATOM 919 C C . HIS A 1 115 ? 18.807 -8.059 -3.020 1.00 84.31 115 HIS A C 1
ATOM 921 O O . HIS A 1 115 ? 17.690 -8.515 -2.776 1.00 84.31 115 HIS A O 1
ATOM 927 N N . LYS A 1 116 ? 19.911 -8.588 -2.481 1.00 76.88 116 LYS A N 1
ATOM 928 C CA . LYS A 1 116 ? 19.842 -9.624 -1.441 1.00 76.88 116 LYS A CA 1
ATOM 929 C C . LYS A 1 116 ? 19.307 -9.004 -0.155 1.00 76.88 116 LYS A C 1
ATOM 931 O O . LYS A 1 116 ? 19.825 -7.980 0.295 1.00 76.88 116 LYS A O 1
ATOM 936 N N . LYS A 1 117 ? 18.280 -9.616 0.434 1.00 68.56 117 LYS A N 1
ATOM 937 C CA . LYS A 1 117 ? 17.838 -9.252 1.780 1.00 68.56 117 LYS A CA 1
ATOM 938 C C . LYS A 1 117 ? 19.005 -9.603 2.711 1.00 68.56 117 LYS A C 1
ATOM 940 O O . LYS A 1 117 ? 19.522 -10.717 2.625 1.00 68.56 117 LYS A O 1
ATOM 945 N N . LYS A 1 118 ? 19.492 -8.656 3.522 1.00 56.62 118 LYS A N 1
ATOM 946 C CA . LYS A 1 118 ? 20.438 -9.005 4.592 1.00 56.62 118 LYS A CA 1
ATOM 947 C C . LYS A 1 118 ? 19.733 -10.054 5.454 1.00 56.62 118 LYS A C 1
ATOM 949 O O . LYS A 1 118 ? 18.615 -9.803 5.896 1.00 56.62 118 LYS A O 1
ATOM 954 N N . LEU A 1 119 ? 20.330 -11.237 5.583 1.00 59.16 119 LEU A N 1
ATOM 955 C CA . LEU A 1 119 ? 20.011 -12.095 6.712 1.00 59.16 119 LEU A CA 1
ATOM 956 C C . LEU A 1 119 ? 20.702 -11.440 7.904 1.00 59.16 119 LEU A C 1
ATOM 958 O O . LEU A 1 119 ? 21.927 -11.295 7.884 1.00 59.16 119 LEU A O 1
ATOM 962 N N . ASP A 1 120 ? 19.895 -10.958 8.840 1.00 58.16 120 ASP A N 1
ATOM 963 C CA . ASP A 1 120 ? 20.355 -10.550 10.164 1.00 58.16 120 ASP A CA 1
ATOM 964 C C . ASP A 1 120 ? 20.685 -11.796 11.001 1.00 58.16 120 ASP A C 1
ATOM 966 O O . ASP A 1 120 ? 19.974 -12.820 10.837 1.00 58.16 120 ASP A O 1
#

Sequence (120 aa):
MNNCIRKAFICIYLMTTYSISLKALNYCFLDDFSKGISKIEYDVLDNLSSITFNNGFKTKYVYDAGGSKLRTIHEALTTNTTDYIGDFIFEDGKLSKYQFEGSYCSFDSNLARMHKKKLD

pLDDT: mean 76.7, std 17.02, range [42.94, 96.44]

Foldseek 3Di:
DDPVVVLVVVVVVCVVPPVDDPVVVVVSPPDPPCVQWPDWDADPVRHTAKTAGVVRWIWGWDADPVRHTAKIWTRDPDIWIWGDDPQFIAIRNHTAWGDDPQWIWGDDPDDIDTGGRDPD

Radius of gyration: 19.1 Å; chains: 1; bounding box: 37×34×55 Å